Protein AF-A0A7J5XL20-F1 (afdb_monomer)

Secondary structure (DSSP, 8-state):
-HHHHHHHHHHHHHHHTSTT--HHHHHHHHHHHHHHHHHHHHTHHHHHHHHHHHHHHTT---S-----PPPPPPBTTB-------S-HHHHHHHHHHHHH-HHHHHHS-HHHHHHHHHHHHHHTTTTS-TTHHHHHHHHHHHSHHHHTT--SGGG-

Radius of gyration: 25.32 Å; Cα contacts (8 Å, |Δi|>4): 92; chains: 1; bounding box: 50×55×72 Å

Foldseek 3Di:
DVVVLCVLVVVLVVLVPDPPRDVVVSVVSVVVSVVVVVVVVVCPVVVLVVVLVVCVVVVHDSDDDPDDDDDQDDDDPDRPPPPDDPDPVVVLVVLCCCQPWLVNLQPPDLVSNLVSQVVVCVVVVVPDDPCRSVVSVVCCVVCVVVSVVDHGPVRD

Solvent-accessible surface area (backbone atoms only — not comparable to full-atom values): 9362 Å² total; per-residue (Å²): 118,74,59,66,59,52,50,41,50,46,54,30,50,57,44,65,69,41,97,82,49,56,64,70,61,34,50,54,37,46,53,50,35,50,53,55,51,53,52,51,60,71,42,43,66,57,55,51,50,54,49,45,53,51,36,48,73,71,71,45,84,81,62,82,80,81,76,77,91,81,82,86,77,86,58,86,97,42,83,77,73,80,87,73,69,85,51,69,65,60,49,51,51,51,56,49,46,64,45,61,19,40,68,44,59,72,69,50,51,71,69,59,44,36,51,40,33,48,54,49,28,74,75,36,60,91,82,41,63,91,60,47,38,61,50,51,55,51,48,45,67,78,38,45,83,59,43,72,75,39,91,42,65,90,68,110

Structure (mmCIF, N/CA/C/O backbone):
data_AF-A0A7J5XL20-F1
#
_entry.id   AF-A0A7J5XL20-F1
#
loop_
_atom_site.group_PDB
_atom_site.id
_atom_site.type_symbol
_atom_site.label_atom_id
_atom_site.label_alt_id
_atom_site.label_comp_id
_atom_site.label_asym_id
_atom_site.label_entity_id
_atom_site.label_seq_id
_atom_site.pdbx_PDB_ins_code
_atom_site.Cartn_x
_atom_site.Cartn_y
_atom_site.Cartn_z
_atom_site.occupancy
_atom_site.B_iso_or_equiv
_atom_site.auth_seq_id
_atom_site.auth_comp_id
_atom_site.auth_asym_id
_atom_site.auth_atom_id
_atom_site.pdbx_PDB_model_num
ATOM 1 N N . MET A 1 1 ? -1.394 -24.141 13.214 1.00 50.34 1 MET A N 1
ATOM 2 C CA . MET A 1 1 ? -1.003 -22.713 13.299 1.00 50.34 1 MET A CA 1
ATOM 3 C C . MET A 1 1 ? -2.186 -21.788 13.036 1.00 50.34 1 MET A C 1
ATOM 5 O O . MET A 1 1 ? -2.448 -20.946 13.879 1.00 50.34 1 MET A O 1
ATOM 9 N N . GLN A 1 2 ? -2.944 -21.987 11.951 1.00 54.06 2 GLN A N 1
ATOM 10 C CA . GLN A 1 2 ? -4.135 -21.185 11.619 1.00 54.06 2 GLN A CA 1
ATOM 11 C C . GLN A 1 2 ? -5.209 -21.158 12.732 1.00 54.06 2 GLN A C 1
ATOM 13 O O . GLN A 1 2 ? -5.858 -20.139 12.939 1.00 54.06 2 GLN A O 1
ATOM 18 N N . THR A 1 3 ? -5.343 -22.246 13.497 1.00 67.00 3 THR A N 1
ATOM 19 C CA . THR A 1 3 ? -6.356 -22.411 14.554 1.00 67.00 3 THR A CA 1
ATOM 20 C C . THR A 1 3 ? -6.221 -21.413 15.706 1.00 67.00 3 THR A C 1
ATOM 22 O O . THR A 1 3 ? -7.209 -20.793 16.070 1.00 67.00 3 THR A O 1
ATOM 25 N N . LYS A 1 4 ? -5.008 -21.157 16.215 1.00 68.12 4 LYS A N 1
ATOM 26 C CA . LYS A 1 4 ? -4.804 -20.300 17.402 1.00 68.12 4 LYS A CA 1
ATOM 27 C C . LYS A 1 4 ? -5.182 -18.829 17.181 1.00 68.12 4 LYS A C 1
ATOM 29 O O . LYS A 1 4 ? -5.673 -18.175 18.094 1.00 68.12 4 LYS A O 1
ATOM 34 N N . ILE A 1 5 ? -4.947 -18.310 15.974 1.00 76.62 5 ILE A N 1
ATOM 35 C CA . ILE A 1 5 ? -5.285 -16.924 15.605 1.00 76.62 5 ILE A CA 1
ATOM 36 C C . ILE A 1 5 ? -6.794 -16.777 15.417 1.00 76.62 5 ILE A C 1
ATOM 38 O O . ILE A 1 5 ? -7.402 -15.824 15.896 1.00 76.62 5 ILE A O 1
ATOM 42 N N . LEU A 1 6 ? -7.399 -17.741 14.721 1.00 82.19 6 LEU A N 1
ATOM 43 C CA . LEU A 1 6 ? -8.842 -17.771 14.516 1.00 82.19 6 LEU A CA 1
ATOM 44 C C . LEU A 1 6 ? -9.583 -17.913 15.850 1.00 82.19 6 LEU A C 1
ATOM 46 O O . LEU A 1 6 ? -10.580 -17.234 16.056 1.00 82.19 6 LEU A O 1
ATOM 50 N N . GLU A 1 7 ? -9.073 -18.725 16.776 1.00 82.81 7 GLU A N 1
ATOM 51 C CA . GLU A 1 7 ? -9.651 -18.923 18.109 1.00 82.81 7 GLU A CA 1
ATOM 52 C C . GLU A 1 7 ? -9.653 -17.642 18.955 1.00 82.81 7 GLU A C 1
ATOM 54 O O . GLU A 1 7 ? -10.689 -17.297 19.527 1.00 82.81 7 GLU A O 1
ATOM 59 N N . SER A 1 8 ? -8.534 -16.907 19.016 1.00 83.25 8 SER A N 1
ATOM 60 C CA . SER A 1 8 ? -8.434 -15.694 19.843 1.00 83.25 8 SER A CA 1
ATOM 61 C C . SER A 1 8 ? -9.319 -14.556 19.325 1.00 83.25 8 SER A C 1
ATOM 63 O O . SER A 1 8 ? -10.020 -13.909 20.106 1.00 83.25 8 SER A O 1
ATOM 65 N N . ILE A 1 9 ? -9.360 -14.357 18.004 1.00 86.69 9 ILE A N 1
ATOM 66 C CA . ILE A 1 9 ? -10.230 -13.367 17.354 1.00 86.69 9 ILE A CA 1
ATOM 67 C C . ILE A 1 9 ? -11.702 -13.760 17.506 1.00 86.69 9 ILE A C 1
ATOM 69 O O . ILE A 1 9 ? -12.543 -12.915 17.816 1.00 86.69 9 ILE A O 1
ATOM 73 N N . ASN A 1 10 ? -12.026 -15.041 17.317 1.00 88.31 10 ASN A N 1
ATOM 74 C CA . ASN A 1 10 ? -13.395 -15.533 17.429 1.00 88.31 10 ASN A CA 1
ATOM 75 C C . ASN A 1 10 ? -13.935 -15.393 18.860 1.00 88.31 10 ASN A C 1
ATOM 77 O O . ASN A 1 10 ? -15.076 -14.979 19.037 1.00 88.31 10 ASN A O 1
ATOM 81 N N . CYS A 1 11 ? -13.112 -15.650 19.882 1.00 84.50 11 CYS A N 1
ATOM 82 C CA . CYS A 1 11 ? -13.498 -15.461 21.281 1.00 84.50 11 CYS A CA 1
ATOM 83 C C . CYS A 1 11 ? -13.866 -13.997 21.589 1.00 84.50 11 CYS A C 1
ATOM 85 O O . CYS A 1 11 ? -14.919 -13.733 22.172 1.00 84.50 11 CYS A O 1
ATOM 87 N N . ALA A 1 12 ? -13.053 -13.036 21.134 1.00 85.56 12 ALA A N 1
ATOM 88 C CA . ALA A 1 12 ? -13.362 -11.613 21.290 1.00 85.56 12 ALA A CA 1
ATOM 89 C C . ALA A 1 12 ? -14.621 -11.206 20.499 1.00 85.56 12 ALA A C 1
ATOM 91 O O . ALA A 1 12 ? -15.454 -10.446 20.993 1.00 85.56 12 ALA A O 1
ATOM 92 N N . SER A 1 13 ? -14.787 -11.748 19.289 1.00 88.81 13 SER A N 1
ATOM 93 C CA . SER A 1 13 ? -15.937 -11.479 18.421 1.00 88.81 13 SER A CA 1
ATOM 94 C C . SER A 1 13 ? -17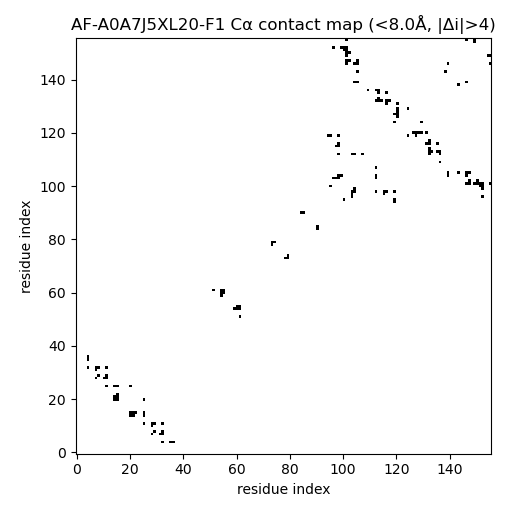.256 -11.969 19.024 1.00 88.81 13 SER A C 1
ATOM 96 O O . SER A 1 13 ? -18.223 -11.214 19.074 1.00 88.81 13 SER A O 1
ATOM 98 N N . GLN A 1 14 ? -17.290 -13.199 19.544 1.00 89.00 14 GLN A N 1
ATOM 99 C CA . GLN A 1 14 ? -18.477 -13.769 20.186 1.00 89.00 14 GLN A CA 1
ATOM 100 C C . GLN A 1 14 ? -18.901 -12.968 21.423 1.00 89.00 14 GLN A C 1
ATOM 102 O O . GLN A 1 14 ? -20.091 -12.742 21.628 1.00 89.00 14 GLN A O 1
ATOM 107 N N . LEU A 1 15 ? -17.938 -12.493 22.220 1.00 87.88 15 LEU A N 1
ATOM 108 C CA . LEU A 1 15 ? -18.225 -11.715 23.424 1.00 87.88 15 LEU A CA 1
ATOM 109 C C . LEU A 1 15 ? -18.756 -10.306 23.106 1.00 87.88 15 LEU A C 1
ATOM 111 O O . LEU A 1 15 ? -19.647 -9.820 23.795 1.00 87.88 15 LEU A O 1
ATOM 115 N N . LEU A 1 16 ? -18.268 -9.673 22.035 1.00 86.81 16 LEU A N 1
ATOM 116 C CA . LEU A 1 16 ? -18.780 -8.382 21.551 1.00 86.81 16 LEU A CA 1
ATOM 117 C C . LEU A 1 16 ? -20.179 -8.474 20.928 1.00 86.81 16 LEU A C 1
ATOM 119 O O . LEU A 1 16 ? -20.892 -7.476 20.876 1.00 86.81 16 LEU A O 1
ATOM 123 N N . GLN A 1 17 ? -20.566 -9.653 20.442 1.00 91.50 17 GLN A N 1
ATOM 124 C CA . GLN A 1 17 ? -21.880 -9.900 19.844 1.00 91.50 17 GLN A CA 1
ATOM 125 C C . GLN A 1 17 ? -22.955 -10.283 20.878 1.00 91.50 17 GLN A C 1
ATOM 127 O O . GLN A 1 17 ? -24.134 -10.369 20.529 1.00 91.50 17 GLN A O 1
ATOM 132 N N . ALA A 1 18 ? -22.579 -10.519 22.140 1.00 89.50 18 ALA A N 1
ATOM 133 C CA . ALA A 1 18 ? -23.521 -10.836 23.209 1.00 89.50 18 ALA A CA 1
ATOM 134 C C . ALA A 1 18 ? -24.412 -9.626 23.555 1.00 89.50 18 ALA A C 1
ATOM 136 O O . ALA A 1 18 ? -23.964 -8.480 23.545 1.00 89.50 18 ALA A O 1
ATOM 137 N N . LYS A 1 19 ? -25.687 -9.871 23.891 1.00 83.00 19 LYS A N 1
ATOM 138 C CA . LYS A 1 19 ? -26.641 -8.802 24.262 1.00 83.00 19 LYS A CA 1
ATOM 139 C C . LYS A 1 19 ? -26.267 -8.091 25.568 1.00 83.00 19 LYS A C 1
ATOM 141 O O . LYS A 1 19 ? -26.641 -6.939 25.759 1.00 83.00 19 LYS A O 1
ATOM 146 N N . ASP A 1 20 ? -25.549 -8.777 26.445 1.00 82.06 20 ASP A N 1
ATOM 147 C CA . ASP A 1 20 ? -25.084 -8.364 27.768 1.00 82.06 20 ASP A CA 1
ATOM 148 C C . ASP A 1 20 ? -23.549 -8.244 27.811 1.00 82.06 20 ASP A C 1
ATOM 150 O O . ASP A 1 20 ? -22.893 -8.661 28.765 1.00 82.06 20 ASP A O 1
ATOM 154 N N . ALA A 1 21 ? -22.960 -7.687 26.749 1.00 78.44 21 ALA A N 1
ATOM 155 C CA . ALA A 1 21 ? -21.514 -7.609 26.585 1.00 78.44 21 ALA A CA 1
ATOM 156 C C . ALA A 1 21 ? -20.814 -6.817 27.710 1.00 78.44 21 ALA A C 1
ATOM 158 O O . ALA A 1 21 ? -21.054 -5.626 27.925 1.00 78.44 21 ALA A O 1
ATOM 159 N N . ASP A 1 22 ? -19.866 -7.477 28.377 1.00 88.00 22 ASP A N 1
ATOM 160 C CA . ASP A 1 22 ? -18.937 -6.862 29.325 1.00 88.00 22 ASP A CA 1
ATOM 161 C C . ASP A 1 22 ? -17.788 -6.197 28.550 1.00 88.00 22 ASP A C 1
ATOM 163 O O . ASP A 1 22 ? -16.838 -6.850 28.107 1.00 88.00 22 ASP A O 1
ATOM 167 N N . ILE A 1 23 ? -17.890 -4.879 28.372 1.00 86.44 23 ILE A N 1
ATOM 168 C CA . ILE A 1 23 ? -16.953 -4.075 27.570 1.00 86.44 23 ILE A CA 1
ATOM 169 C C . ILE A 1 23 ? -15.516 -4.177 28.106 1.00 86.44 23 ILE A C 1
ATOM 171 O O . ILE A 1 23 ? -14.561 -4.176 27.326 1.00 86.44 23 ILE A O 1
ATOM 175 N N . LEU A 1 24 ? -15.338 -4.303 29.424 1.00 88.38 24 LEU A N 1
ATOM 176 C CA . LEU A 1 24 ? -14.010 -4.410 30.028 1.00 88.38 24 LEU A CA 1
ATOM 177 C C . LEU A 1 24 ? -13.368 -5.759 29.700 1.00 88.38 24 LEU A C 1
ATOM 179 O O . LEU A 1 24 ? -12.196 -5.804 29.326 1.00 88.38 24 LEU A O 1
ATOM 183 N N . LYS A 1 25 ? -14.139 -6.851 29.756 1.00 87.75 25 LYS A N 1
ATOM 184 C CA . LYS A 1 25 ? -13.668 -8.172 29.308 1.00 87.75 25 LYS A CA 1
ATOM 185 C C . LYS A 1 25 ? -13.438 -8.233 27.798 1.00 87.75 25 LYS A C 1
ATOM 187 O O . LYS A 1 25 ? -12.497 -8.882 27.354 1.00 87.75 25 LYS A O 1
ATOM 192 N N . ALA A 1 26 ? -14.248 -7.539 27.002 1.00 87.12 26 ALA A N 1
ATOM 193 C CA . ALA A 1 26 ? -14.034 -7.446 25.560 1.00 87.12 26 ALA A CA 1
ATOM 194 C C . ALA A 1 26 ? -12.708 -6.747 25.232 1.00 87.12 26 ALA A C 1
ATOM 196 O O . ALA A 1 26 ? -11.935 -7.226 24.405 1.00 87.12 26 ALA A O 1
ATOM 197 N N . SER A 1 27 ? -12.424 -5.643 25.925 1.00 88.12 27 SER A N 1
ATOM 198 C CA . SER A 1 27 ? -11.195 -4.868 25.758 1.00 88.12 27 SER A CA 1
ATOM 199 C C . SER A 1 27 ? -9.944 -5.689 26.084 1.00 88.12 27 SER A C 1
ATOM 201 O O . SER A 1 27 ? -8.992 -5.710 25.303 1.00 88.12 27 SER A O 1
ATOM 203 N N . THR A 1 28 ? -9.956 -6.449 27.185 1.00 92.00 28 THR A N 1
ATOM 204 C CA . THR A 1 28 ? -8.819 -7.313 27.544 1.00 92.00 28 THR A CA 1
ATOM 205 C C . THR A 1 28 ? -8.613 -8.449 26.541 1.00 92.00 28 THR A C 1
ATOM 207 O O . THR A 1 28 ? -7.474 -8.738 26.174 1.00 92.00 28 THR A O 1
ATOM 210 N N . LEU A 1 29 ? -9.691 -9.055 26.032 1.00 89.69 29 LEU A N 1
ATOM 211 C CA . LEU A 1 29 ? -9.610 -10.087 24.992 1.00 89.69 29 LEU A CA 1
ATOM 212 C C . LEU A 1 29 ? -9.075 -9.543 23.663 1.00 89.69 29 LEU A C 1
ATOM 214 O O . LEU A 1 29 ? -8.240 -10.194 23.036 1.00 89.69 29 LEU A O 1
ATOM 218 N N . LEU A 1 30 ? -9.494 -8.343 23.255 1.00 90.56 30 LEU A N 1
ATOM 219 C CA . LEU A 1 30 ? -8.961 -7.678 22.065 1.00 90.56 30 LEU A CA 1
ATOM 220 C C . LEU A 1 30 ? -7.474 -7.355 22.220 1.00 90.56 30 LEU A C 1
ATOM 222 O O . LEU A 1 30 ? -6.695 -7.615 21.305 1.00 90.56 30 LEU A O 1
ATOM 226 N N . GLN A 1 31 ? -7.062 -6.851 23.384 1.00 92.19 31 GLN A N 1
ATOM 227 C CA . GLN A 1 31 ? -5.656 -6.555 23.650 1.00 92.19 31 GLN A CA 1
ATOM 228 C C . GLN A 1 31 ? -4.792 -7.823 23.586 1.00 92.19 31 GLN A C 1
ATOM 230 O O . GLN A 1 31 ? -3.709 -7.808 23.003 1.00 92.19 31 GLN A O 1
ATOM 235 N N . ASN A 1 32 ? -5.295 -8.938 24.118 1.00 89.31 32 ASN A N 1
ATOM 236 C CA . ASN A 1 32 ? -4.625 -10.232 24.027 1.00 89.31 32 ASN A CA 1
ATOM 237 C C . ASN A 1 32 ? -4.549 -10.740 22.580 1.00 89.31 32 ASN A C 1
ATOM 239 O O . ASN A 1 32 ? -3.497 -11.216 22.156 1.00 89.31 32 ASN A O 1
ATOM 243 N N . ALA A 1 33 ? -5.626 -10.604 21.799 1.00 89.50 33 ALA A N 1
ATOM 244 C CA . ALA A 1 33 ? -5.633 -10.982 20.387 1.00 89.50 33 ALA A CA 1
ATOM 245 C C . ALA A 1 33 ? -4.614 -10.168 19.571 1.00 89.50 33 ALA A C 1
ATOM 247 O O . ALA A 1 33 ? -3.896 -10.734 18.747 1.00 89.50 33 ALA A O 1
ATOM 248 N N . ILE A 1 34 ? -4.493 -8.863 19.842 1.00 90.06 34 ILE A N 1
ATOM 249 C CA . ILE A 1 34 ? -3.492 -7.992 19.214 1.00 90.06 34 ILE A CA 1
ATOM 250 C C . ILE A 1 34 ? -2.076 -8.468 19.549 1.00 90.06 34 ILE A C 1
ATOM 252 O O . ILE A 1 34 ? -1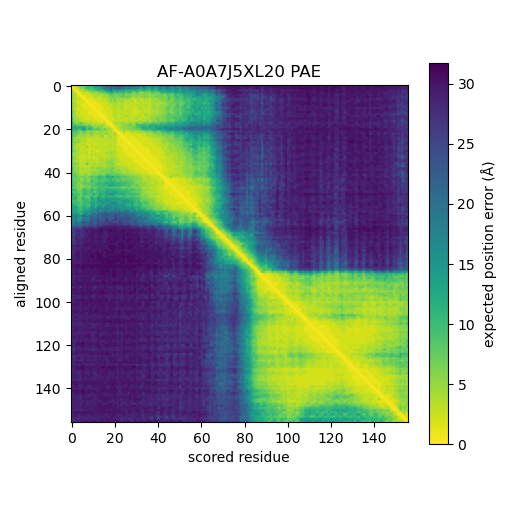.268 -8.634 18.637 1.00 90.06 34 ILE A O 1
ATOM 256 N N . SER A 1 35 ? -1.778 -8.739 20.822 1.00 90.25 35 SER A N 1
ATOM 257 C CA . SER A 1 35 ? -0.457 -9.231 21.237 1.00 90.25 35 SER A CA 1
ATOM 258 C C . SER A 1 35 ? -0.081 -10.539 20.531 1.00 90.25 35 SER A C 1
ATOM 260 O O . SER A 1 35 ? 1.016 -10.646 19.988 1.00 90.25 35 SER A O 1
ATOM 262 N N . VAL A 1 36 ? -1.016 -11.493 20.446 1.00 87.25 36 VAL A N 1
ATOM 263 C CA . VAL A 1 36 ? -0.810 -12.779 19.753 1.00 87.25 36 VAL A CA 1
ATOM 264 C C . VAL A 1 36 ? -0.557 -12.584 18.253 1.00 87.25 36 VAL A C 1
ATOM 266 O O . VAL A 1 36 ? 0.304 -13.247 17.675 1.00 87.25 36 VAL A O 1
ATOM 269 N N . LEU A 1 37 ? -1.282 -11.669 17.605 1.00 85.50 37 LEU A N 1
ATOM 270 C CA . LEU A 1 37 ? -1.097 -11.366 16.182 1.00 85.50 37 LEU A CA 1
ATOM 271 C C . LEU A 1 37 ? 0.256 -10.708 15.896 1.00 85.50 37 LEU A C 1
ATOM 273 O O . LEU A 1 37 ? 0.892 -11.027 14.891 1.00 85.50 37 LEU A O 1
ATOM 277 N N . VAL A 1 38 ? 0.694 -9.796 16.766 1.00 88.94 38 VAL A N 1
ATOM 278 C CA . VAL A 1 38 ? 1.992 -9.121 16.642 1.00 88.94 38 VAL A CA 1
ATOM 279 C C . VAL A 1 38 ? 3.136 -10.118 16.808 1.00 88.94 38 VAL A C 1
ATOM 281 O O . VAL A 1 38 ? 4.051 -10.128 15.985 1.00 88.94 38 VAL A O 1
ATOM 284 N N . GLU A 1 39 ? 3.060 -10.995 17.810 1.00 87.81 39 GLU A N 1
ATOM 285 C CA . GLU A 1 39 ? 4.053 -12.052 18.029 1.00 87.81 39 GLU A CA 1
ATOM 286 C C . GLU A 1 39 ? 4.133 -13.003 16.826 1.00 87.81 39 GLU A C 1
ATOM 288 O O . GLU A 1 39 ? 5.215 -13.249 16.292 1.00 87.81 39 GLU A O 1
ATOM 293 N N . TYR A 1 40 ? 2.981 -13.454 16.318 1.00 82.31 40 TYR A N 1
ATOM 294 C CA . TYR A 1 40 ? 2.932 -14.326 15.147 1.00 82.31 40 TYR A CA 1
ATOM 295 C C . TYR A 1 40 ? 3.506 -13.662 13.891 1.00 82.31 40 TYR A C 1
ATOM 297 O O . TYR A 1 40 ? 4.216 -14.298 13.112 1.00 82.31 40 TYR A O 1
ATOM 305 N N . ARG A 1 41 ? 3.231 -12.368 13.692 1.00 84.06 41 ARG A N 1
ATOM 306 C CA . ARG A 1 41 ? 3.797 -11.604 12.576 1.00 84.06 41 ARG A CA 1
ATOM 307 C C . ARG A 1 41 ? 5.320 -11.505 12.681 1.00 84.06 41 ARG A C 1
ATOM 309 O O . ARG A 1 41 ? 5.987 -11.583 11.654 1.00 84.06 41 ARG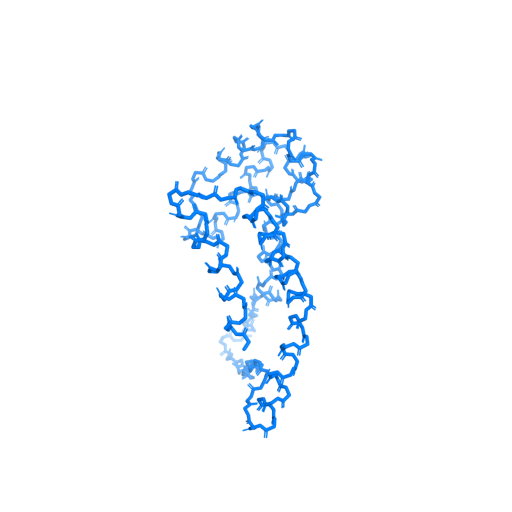 A O 1
ATOM 316 N N . GLY A 1 42 ? 5.863 -11.380 13.892 1.00 87.19 42 GLY A N 1
ATOM 317 C CA . GLY A 1 42 ? 7.309 -11.405 14.137 1.00 87.19 42 GLY A CA 1
ATOM 318 C C . GLY A 1 42 ? 7.959 -12.758 13.822 1.00 87.19 42 GLY A C 1
ATOM 319 O O . GLY A 1 42 ? 9.100 -12.803 13.377 1.00 87.19 42 GLY A O 1
ATOM 320 N N . GLN A 1 43 ? 7.215 -13.854 13.973 1.00 88.00 43 GLN A N 1
ATOM 321 C CA . GLN A 1 43 ? 7.669 -15.221 13.685 1.00 88.00 43 GLN A CA 1
ATOM 322 C C . GLN A 1 43 ? 7.434 -15.656 12.226 1.00 88.00 43 GLN A C 1
ATOM 324 O O . GLN A 1 43 ? 7.626 -16.825 11.883 1.00 88.00 43 GLN A O 1
ATOM 329 N N . PHE A 1 44 ? 7.018 -14.745 11.339 1.00 84.31 44 PHE A N 1
ATOM 330 C CA . PHE A 1 44 ? 6.695 -15.079 9.949 1.00 84.31 44 PHE A CA 1
ATOM 331 C C . PHE A 1 44 ? 7.892 -15.657 9.182 1.00 84.31 44 PHE A C 1
ATOM 333 O O . PHE A 1 44 ? 7.755 -16.673 8.497 1.00 84.31 44 PHE A O 1
ATOM 340 N N . ASP A 1 45 ? 9.072 -15.050 9.316 1.00 85.75 45 ASP A N 1
ATOM 341 C CA . ASP A 1 45 ? 10.278 -15.510 8.618 1.00 85.75 45 ASP A CA 1
ATOM 342 C C . ASP A 1 45 ? 10.759 -16.873 9.136 1.00 85.75 45 ASP A C 1
ATOM 344 O O . ASP A 1 45 ? 11.210 -17.723 8.363 1.00 85.75 45 ASP A O 1
ATOM 348 N N . GLU A 1 46 ? 10.583 -17.133 10.432 1.00 88.19 46 GLU A N 1
ATOM 349 C CA . GLU A 1 46 ? 10.843 -18.439 11.037 1.00 88.19 46 GLU A CA 1
ATOM 350 C C . GLU A 1 46 ? 9.876 -19.504 10.490 1.00 88.19 46 GLU A C 1
ATOM 352 O O . GLU A 1 46 ? 10.304 -20.562 10.032 1.00 88.19 46 GLU A O 1
ATOM 357 N N . ALA A 1 47 ? 8.578 -19.202 10.411 1.00 83.81 47 ALA A N 1
ATOM 358 C CA . ALA A 1 47 ? 7.592 -20.107 9.821 1.00 83.81 47 ALA A CA 1
ATOM 359 C C . ALA A 1 47 ? 7.855 -20.369 8.323 1.00 83.81 47 ALA A C 1
ATOM 361 O O . ALA A 1 47 ? 7.740 -21.507 7.848 1.00 83.81 47 ALA A O 1
ATOM 362 N N . LYS A 1 48 ? 8.250 -19.334 7.571 1.00 85.94 48 LYS A N 1
ATOM 363 C CA . LYS A 1 48 ? 8.626 -19.440 6.155 1.00 85.94 48 LYS A CA 1
ATOM 364 C C . LYS A 1 48 ? 9.863 -20.317 5.983 1.00 85.94 48 LYS A C 1
ATOM 366 O O . LYS A 1 48 ? 9.846 -21.232 5.162 1.00 85.94 48 LYS A O 1
ATOM 371 N N . SER A 1 49 ? 10.915 -20.076 6.762 1.00 86.69 49 SER A N 1
ATOM 372 C CA . SER A 1 49 ? 12.146 -20.872 6.706 1.00 86.69 49 SER A CA 1
ATOM 373 C C . SER A 1 49 ? 11.912 -22.334 7.103 1.00 86.69 49 SER A C 1
ATOM 375 O O . SER A 1 49 ? 12.392 -23.224 6.402 1.00 86.69 49 SER A O 1
ATOM 377 N N . ALA A 1 50 ? 11.095 -22.609 8.125 1.00 86.25 50 ALA A N 1
ATOM 378 C CA . ALA A 1 50 ? 10.710 -23.968 8.508 1.00 86.25 50 ALA A CA 1
ATOM 379 C C . ALA A 1 50 ? 9.948 -24.693 7.385 1.00 86.25 50 ALA A C 1
ATOM 381 O O . ALA A 1 50 ? 10.221 -25.858 7.088 1.00 86.25 50 ALA A O 1
ATOM 382 N N . THR A 1 51 ? 9.034 -23.991 6.711 1.00 82.75 51 THR A N 1
ATOM 383 C CA . THR A 1 51 ? 8.282 -24.533 5.569 1.00 82.75 51 THR A CA 1
ATOM 384 C C . THR A 1 51 ? 9.199 -24.811 4.376 1.00 82.75 51 THR A C 1
ATOM 386 O O . THR A 1 51 ? 9.089 -25.866 3.753 1.00 82.75 51 THR A O 1
ATOM 389 N N . LEU A 1 52 ? 10.149 -23.916 4.083 1.00 84.44 52 LEU A N 1
ATOM 390 C CA . LEU A 1 52 ? 11.150 -24.111 3.028 1.00 84.44 52 LEU A CA 1
ATOM 391 C C . LEU A 1 52 ? 12.099 -25.272 3.349 1.00 84.44 52 LEU A C 1
ATOM 393 O O . LEU A 1 52 ? 12.401 -26.074 2.467 1.00 84.44 52 LEU A O 1
ATOM 397 N N . ALA A 1 53 ? 12.536 -25.416 4.600 1.00 86.12 53 ALA A N 1
ATOM 398 C CA . ALA A 1 53 ? 13.357 -26.545 5.030 1.00 86.12 53 ALA A CA 1
ATOM 399 C C . ALA A 1 53 ? 12.608 -27.876 4.867 1.00 86.12 53 ALA A C 1
ATOM 401 O O . ALA A 1 53 ? 13.170 -28.858 4.382 1.00 86.12 53 ALA A O 1
ATOM 402 N N . LEU A 1 54 ? 11.317 -27.898 5.205 1.00 87.62 54 LEU A N 1
ATOM 403 C CA . LEU A 1 54 ? 10.461 -29.071 5.060 1.00 87.62 54 LEU A CA 1
ATOM 404 C C . LEU A 1 54 ? 10.176 -29.406 3.586 1.00 87.62 54 LEU A C 1
ATOM 406 O O . LEU A 1 54 ? 10.282 -30.566 3.196 1.00 87.62 54 LEU A O 1
ATOM 410 N N . ALA A 1 55 ? 9.914 -28.401 2.749 1.00 84.56 55 ALA A N 1
ATOM 411 C CA . ALA A 1 55 ? 9.751 -28.570 1.306 1.00 84.56 55 ALA A CA 1
ATOM 412 C C . ALA A 1 55 ? 11.043 -29.076 0.640 1.00 84.56 55 ALA A C 1
ATOM 414 O O . ALA A 1 55 ? 10.990 -29.978 -0.193 1.00 84.56 55 ALA A O 1
ATOM 415 N N . THR A 1 56 ? 12.204 -28.576 1.077 1.00 83.75 56 THR A N 1
ATOM 416 C CA . THR A 1 56 ? 13.518 -29.063 0.625 1.00 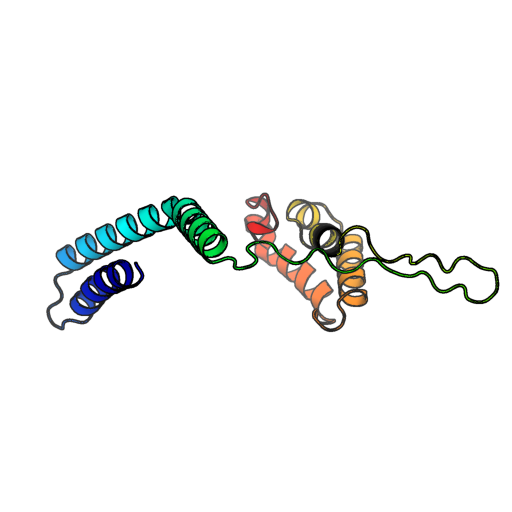83.75 56 THR A CA 1
ATOM 417 C C . THR A 1 56 ? 13.736 -30.517 1.049 1.00 83.75 56 THR A C 1
ATOM 419 O O . THR A 1 56 ? 14.165 -31.339 0.243 1.00 83.75 56 THR A O 1
ATOM 422 N N . LYS A 1 57 ? 13.377 -30.874 2.292 1.00 88.69 57 LYS A N 1
ATOM 423 C CA . LYS A 1 57 ? 13.434 -32.259 2.791 1.00 88.69 57 LYS A CA 1
ATOM 424 C C . LYS A 1 57 ? 12.545 -33.212 1.986 1.00 88.69 57 LYS A C 1
ATOM 42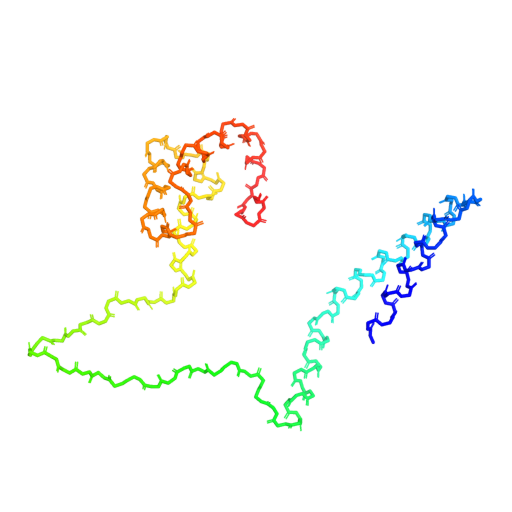6 O O . LYS A 1 57 ? 12.871 -34.388 1.867 1.00 88.69 57 LYS A O 1
ATOM 431 N N . TRP A 1 58 ? 11.430 -32.724 1.450 1.00 88.06 58 TRP A N 1
ATOM 432 C CA . TRP A 1 58 ? 10.514 -33.499 0.608 1.00 88.06 58 TRP A CA 1
ATOM 433 C C . TRP A 1 58 ? 10.865 -33.466 -0.886 1.00 88.06 58 TRP A C 1
ATOM 435 O O . TRP A 1 58 ? 10.139 -34.045 -1.688 1.00 88.06 58 TRP A O 1
ATOM 445 N N . GLY A 1 59 ? 11.984 -32.840 -1.265 1.00 82.38 59 GLY A N 1
ATOM 446 C CA . GLY A 1 59 ? 12.454 -32.792 -2.651 1.00 82.38 59 GLY A CA 1
ATOM 447 C C . GLY A 1 59 ? 11.672 -31.832 -3.550 1.00 82.38 59 GLY A C 1
ATOM 448 O O . GLY A 1 59 ? 11.819 -31.889 -4.768 1.00 82.38 59 GLY A O 1
ATOM 449 N N . SER A 1 60 ? 10.851 -30.949 -2.977 1.00 78.62 60 SER A N 1
ATOM 450 C CA . SER A 1 60 ? 10.151 -29.909 -3.731 1.00 78.62 60 SER A CA 1
ATOM 451 C C . SER A 1 60 ? 11.102 -28.774 -4.095 1.00 78.62 60 SER A C 1
ATOM 453 O O . SER A 1 60 ? 11.945 -28.367 -3.294 1.00 78.62 60 SER A O 1
ATOM 455 N N . GLN A 1 61 ? 10.930 -28.213 -5.290 1.00 70.50 61 GLN A N 1
ATOM 456 C CA . GLN A 1 61 ? 11.668 -27.032 -5.713 1.00 70.50 61 GLN A CA 1
ATOM 457 C C . GLN A 1 61 ? 11.249 -25.819 -4.870 1.00 70.50 61 GLN A C 1
ATOM 459 O O . GLN A 1 61 ? 10.116 -25.348 -4.936 1.00 70.50 61 GLN A O 1
ATOM 464 N N . THR A 1 62 ? 12.173 -25.332 -4.044 1.00 69.75 62 THR A N 1
ATOM 465 C CA . THR A 1 62 ? 11.954 -24.231 -3.090 1.00 69.75 62 THR A CA 1
ATOM 466 C C . THR A 1 62 ? 12.381 -22.866 -3.620 1.00 69.75 62 THR A C 1
ATOM 468 O O . THR A 1 62 ? 12.237 -21.857 -2.929 1.00 69.75 62 THR A O 1
ATOM 471 N N . GLN A 1 63 ? 12.890 -22.828 -4.851 1.00 72.88 63 GLN A N 1
ATOM 472 C CA . GLN A 1 63 ? 13.328 -21.625 -5.546 1.00 72.88 63 GLN A CA 1
ATOM 473 C C . GLN A 1 63 ? 12.585 -21.498 -6.873 1.00 72.88 63 GLN A C 1
ATOM 475 O O . GLN A 1 63 ? 12.411 -22.485 -7.588 1.00 72.88 63 GLN A O 1
ATOM 480 N N . PHE A 1 64 ? 12.170 -20.280 -7.216 1.00 62.31 64 PHE A N 1
ATOM 481 C CA . PHE A 1 64 ? 11.616 -19.991 -8.535 1.00 62.31 64 PHE A CA 1
ATOM 482 C C . PHE A 1 64 ? 12.618 -20.395 -9.625 1.00 62.31 64 PHE A C 1
ATOM 484 O O . PHE A 1 64 ? 13.816 -20.138 -9.493 1.00 62.31 64 PHE A O 1
ATOM 491 N N . GLU A 1 65 ? 12.140 -21.054 -10.684 1.00 65.69 65 GLU A N 1
ATOM 492 C CA . GLU A 1 65 ? 12.984 -21.400 -11.827 1.00 65.69 65 GLU A CA 1
ATOM 493 C C . GLU A 1 65 ? 13.616 -20.132 -12.404 1.00 65.69 65 GLU A C 1
ATOM 495 O O . GLU A 1 65 ? 12.929 -19.187 -12.792 1.00 65.69 65 GLU A O 1
ATOM 500 N N . THR A 1 66 ? 14.944 -20.112 -12.478 1.00 59.69 66 THR A N 1
ATOM 501 C CA . THR A 1 66 ? 15.665 -19.092 -13.233 1.00 59.69 66 THR A CA 1
ATOM 502 C C . THR A 1 66 ? 15.448 -19.406 -14.714 1.00 59.69 66 THR A C 1
ATOM 504 O O . THR A 1 66 ? 15.994 -20.368 -15.253 1.00 59.69 66 THR A O 1
ATOM 507 N N . THR A 1 67 ? 14.545 -18.664 -15.351 1.00 58.44 67 THR A N 1
ATOM 508 C CA . THR A 1 67 ? 13.994 -18.956 -16.680 1.00 58.44 67 THR A CA 1
ATOM 509 C C . THR A 1 67 ? 15.068 -19.189 -17.764 1.00 58.44 67 THR A C 1
ATOM 511 O O . THR A 1 67 ? 16.006 -18.412 -17.909 1.00 58.44 67 THR A O 1
ATOM 514 N N . ARG A 1 68 ? 14.874 -20.272 -18.540 1.00 53.75 68 ARG A N 1
ATOM 515 C CA . ARG A 1 68 ? 15.560 -20.772 -19.764 1.00 53.75 68 ARG A CA 1
ATOM 516 C C . ARG A 1 68 ? 16.655 -19.913 -20.438 1.00 53.75 68 ARG A C 1
ATOM 518 O O . ARG A 1 68 ? 16.422 -18.783 -20.855 1.00 53.75 68 ARG A O 1
ATOM 525 N N . ALA A 1 69 ? 17.772 -20.570 -20.784 1.00 56.41 69 ALA A N 1
ATOM 526 C CA . ALA A 1 69 ? 18.792 -20.056 -21.708 1.00 56.41 69 ALA A CA 1
ATOM 527 C C . ALA A 1 69 ? 18.212 -19.743 -23.105 1.00 56.41 69 ALA A C 1
ATOM 529 O O . ALA A 1 69 ? 17.577 -20.589 -23.745 1.00 56.41 69 ALA A O 1
ATOM 530 N N . ARG A 1 70 ? 18.441 -18.519 -23.591 1.00 59.62 70 ARG A N 1
ATOM 531 C CA . ARG A 1 70 ? 17.847 -17.984 -24.824 1.00 59.62 70 ARG A CA 1
ATOM 532 C C . ARG A 1 70 ? 18.746 -18.243 -26.038 1.00 59.62 70 ARG A C 1
ATOM 534 O O . ARG A 1 70 ? 19.938 -17.961 -26.003 1.00 59.62 70 ARG A O 1
ATOM 541 N N . LYS A 1 71 ? 18.168 -18.743 -27.136 1.00 58.78 71 LYS A N 1
ATOM 542 C CA . LYS A 1 71 ? 18.834 -18.818 -28.449 1.00 58.78 71 LYS A CA 1
ATOM 543 C C . LYS A 1 71 ? 18.548 -17.540 -29.237 1.00 58.78 71 LYS A C 1
ATOM 545 O O . LYS A 1 71 ? 17.388 -17.236 -29.503 1.00 58.78 71 LYS A O 1
ATOM 550 N N . VAL A 1 72 ? 19.600 -16.825 -29.629 1.00 55.06 72 VAL 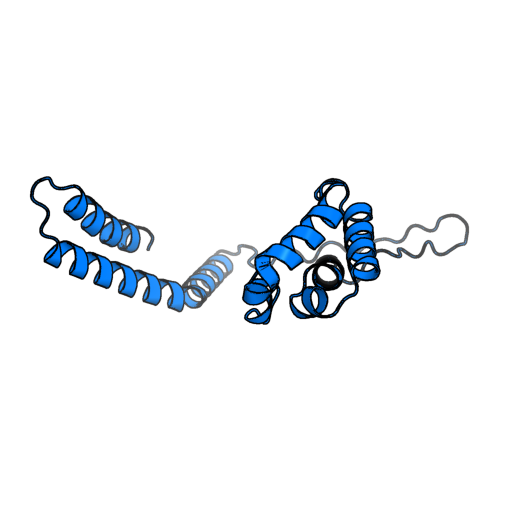A N 1
ATOM 551 C CA . VAL A 1 72 ? 19.526 -15.674 -30.541 1.00 55.06 72 VAL A CA 1
ATOM 552 C C . VAL A 1 72 ? 19.255 -16.186 -31.961 1.00 55.06 72 VAL A C 1
ATOM 554 O O . VAL A 1 72 ? 19.959 -17.073 -32.443 1.00 55.06 72 VAL A O 1
ATOM 557 N N . LYS A 1 73 ? 18.236 -15.647 -32.641 1.00 58.50 73 LYS A N 1
ATOM 558 C CA . LYS A 1 73 ? 18.016 -15.858 -34.081 1.00 58.50 73 LYS A CA 1
ATOM 559 C C . LYS A 1 73 ? 18.585 -14.656 -34.836 1.00 58.50 73 LYS A C 1
ATOM 561 O O . LYS A 1 73 ? 18.207 -13.529 -34.542 1.00 58.50 73 LYS A O 1
ATOM 566 N N . ARG A 1 74 ? 19.473 -14.902 -35.805 1.00 49.03 74 ARG A N 1
ATOM 567 C CA . ARG A 1 74 ? 19.971 -13.879 -36.739 1.00 49.03 74 ARG A CA 1
ATOM 568 C C . ARG A 1 74 ? 18.867 -13.583 -37.757 1.00 49.03 74 ARG A C 1
ATOM 570 O O . ARG A 1 74 ? 18.363 -14.521 -38.372 1.00 49.03 74 ARG A O 1
ATOM 577 N N . HIS A 1 75 ? 18.497 -12.320 -37.932 1.00 44.59 75 HIS A N 1
ATOM 578 C CA . HIS A 1 75 ? 17.659 -11.876 -39.045 1.00 44.59 75 HIS A CA 1
ATOM 579 C C . HIS A 1 75 ? 18.411 -10.769 -39.784 1.00 44.59 75 HIS A C 1
ATOM 581 O O . HIS A 1 75 ? 18.694 -9.742 -39.187 1.00 44.59 75 HIS A O 1
ATOM 587 N N . PHE A 1 76 ? 18.729 -11.019 -41.060 1.00 49.16 76 PHE A N 1
ATOM 588 C CA . PHE A 1 76 ? 19.283 -10.047 -42.015 1.00 49.16 76 PHE A CA 1
ATOM 589 C C . PHE A 1 76 ? 20.496 -9.246 -41.525 1.00 49.16 76 PHE A C 1
ATOM 591 O O . PHE A 1 76 ? 20.410 -8.034 -41.415 1.00 49.16 76 PHE A O 1
ATOM 598 N N . ASP A 1 77 ? 21.613 -9.939 -41.263 1.00 58.97 77 ASP A N 1
ATOM 599 C CA . ASP A 1 77 ? 22.968 -9.418 -40.968 1.00 58.97 77 ASP A CA 1
ATOM 600 C C . ASP A 1 77 ? 23.132 -8.348 -39.874 1.00 58.97 77 ASP A C 1
ATOM 602 O O . ASP A 1 77 ? 24.249 -8.087 -39.430 1.00 58.97 77 ASP A O 1
ATOM 606 N N . GLU A 1 78 ? 22.041 -7.834 -39.329 1.00 51.06 78 GLU A N 1
ATOM 607 C CA . GLU A 1 78 ? 22.001 -6.992 -38.158 1.00 51.06 78 GLU A CA 1
ATOM 608 C C . GLU A 1 78 ? 21.804 -7.879 -36.927 1.00 51.06 78 GLU A C 1
ATOM 610 O O . GLU A 1 78 ? 20.975 -8.800 -36.876 1.00 51.06 78 GLU A O 1
ATOM 615 N N . LEU A 1 79 ? 22.606 -7.614 -35.897 1.00 51.25 79 LEU A N 1
ATOM 616 C CA . LEU A 1 79 ? 22.273 -8.062 -34.556 1.00 51.25 79 LEU A CA 1
ATOM 617 C C . LEU A 1 79 ? 20.970 -7.350 -34.191 1.00 51.25 79 LEU A C 1
ATOM 619 O O . LEU A 1 79 ? 20.975 -6.156 -33.917 1.00 51.25 79 LEU A O 1
ATOM 623 N N . SER A 1 80 ? 19.849 -8.076 -34.205 1.00 47.84 80 SER A N 1
ATOM 624 C CA . SER A 1 80 ? 18.641 -7.624 -33.520 1.00 47.84 80 SER A CA 1
ATOM 625 C C . SER A 1 80 ? 18.991 -7.550 -32.039 1.00 47.84 80 SER A C 1
ATOM 627 O O . SER A 1 80 ? 18.886 -8.547 -31.322 1.00 47.84 80 SER A O 1
ATOM 629 N N . GLU A 1 81 ? 19.468 -6.395 -31.588 1.00 48.72 81 GLU A N 1
ATOM 630 C CA . GLU A 1 81 ? 19.635 -6.135 -30.172 1.00 48.72 81 GLU A CA 1
ATOM 631 C C . GLU A 1 81 ? 18.256 -6.240 -29.529 1.00 48.72 81 GLU A C 1
ATOM 633 O O . GLU A 1 81 ? 17.300 -5.561 -29.909 1.00 48.72 81 GLU A O 1
ATOM 638 N N . ASP A 1 82 ? 18.120 -7.166 -28.587 1.00 46.47 82 ASP A N 1
ATOM 639 C CA . ASP A 1 82 ? 16.920 -7.241 -27.775 1.00 46.47 82 ASP A CA 1
ATOM 640 C C . ASP A 1 82 ? 16.987 -6.107 -26.753 1.00 46.47 82 ASP A C 1
ATOM 642 O O . ASP A 1 82 ? 17.460 -6.279 -25.633 1.00 46.47 82 ASP A O 1
ATOM 646 N N . SER A 1 83 ? 16.567 -4.911 -27.160 1.00 53.12 83 SER A N 1
ATOM 647 C CA . SER A 1 83 ? 16.593 -3.704 -26.327 1.00 53.12 83 SER A CA 1
ATOM 648 C C . SER A 1 83 ? 15.496 -3.704 -25.253 1.00 53.12 83 SER A C 1
ATOM 650 O O . SER A 1 83 ? 14.868 -2.677 -25.001 1.00 53.12 83 SER A O 1
ATOM 652 N N . ARG A 1 84 ? 15.205 -4.849 -24.621 1.00 51.72 84 ARG A N 1
ATOM 653 C CA . ARG A 1 84 ? 14.166 -4.953 -23.591 1.00 51.72 84 ARG A CA 1
ATOM 654 C C . ARG A 1 84 ? 14.678 -5.583 -22.294 1.00 51.72 84 ARG A C 1
ATOM 656 O O . ARG A 1 84 ? 14.501 -6.767 -22.037 1.00 51.72 84 ARG A O 1
ATOM 663 N N . LEU A 1 85 ? 15.169 -4.659 -21.462 1.00 50.12 85 LEU A N 1
ATOM 664 C CA . LEU A 1 85 ? 15.017 -4.577 -20.004 1.00 50.12 85 LEU A CA 1
ATOM 665 C C . LEU A 1 85 ? 15.982 -5.422 -19.153 1.00 50.12 85 LEU A C 1
ATOM 667 O O . LEU A 1 85 ? 15.749 -6.587 -18.841 1.00 50.12 85 LEU A O 1
ATOM 671 N N . THR A 1 86 ? 17.006 -4.741 -18.636 1.00 61.41 86 THR A N 1
ATOM 672 C CA . THR A 1 86 ? 17.462 -4.908 -17.252 1.00 61.41 86 THR A CA 1
ATOM 673 C C . THR A 1 86 ? 16.256 -4.759 -16.322 1.00 61.41 86 THR A C 1
ATOM 675 O O . THR A 1 86 ? 15.743 -3.658 -16.187 1.00 61.41 86 THR A O 1
ATOM 678 N N . ASP A 1 87 ? 15.790 -5.871 -15.752 1.00 69.44 87 ASP A N 1
ATOM 679 C CA . ASP A 1 87 ? 14.761 -5.990 -14.707 1.00 69.44 87 ASP A CA 1
ATOM 680 C C . ASP A 1 87 ? 13.468 -5.147 -14.888 1.00 69.44 87 ASP A C 1
ATOM 682 O O . ASP A 1 87 ? 13.420 -3.929 -14.696 1.00 69.44 87 ASP A O 1
ATOM 686 N N . ALA A 1 88 ? 12.364 -5.814 -15.238 1.00 66.69 88 ALA A N 1
ATOM 687 C CA . ALA A 1 88 ? 11.060 -5.168 -15.416 1.00 66.69 88 ALA A CA 1
ATOM 688 C C . ALA A 1 88 ? 10.542 -4.505 -14.124 1.00 66.69 88 ALA A C 1
ATOM 690 O O . ALA A 1 88 ? 9.873 -3.472 -14.199 1.00 66.69 88 ALA A O 1
ATOM 691 N N . GLU A 1 89 ? 10.887 -5.057 -12.955 1.00 68.00 89 GLU A N 1
ATOM 692 C CA . GLU A 1 89 ? 10.533 -4.490 -11.651 1.00 68.00 89 GLU A CA 1
ATOM 693 C C . GLU A 1 89 ? 11.258 -3.160 -11.413 1.00 68.00 89 GLU A C 1
ATOM 695 O O . GLU A 1 89 ? 10.625 -2.157 -11.079 1.00 68.00 89 GLU A O 1
ATOM 700 N N . SER A 1 90 ? 12.564 -3.107 -11.684 1.00 71.25 90 SER A N 1
ATOM 701 C CA . SER A 1 90 ? 13.354 -1.874 -11.614 1.00 71.25 90 SER A CA 1
ATOM 702 C C . SER A 1 90 ? 12.834 -0.773 -12.543 1.00 71.25 90 SER A C 1
ATOM 704 O O . SER A 1 90 ? 12.776 0.389 -12.136 1.00 71.25 90 SER A O 1
ATOM 706 N N . ASN A 1 91 ? 12.397 -1.113 -13.761 1.00 71.56 91 ASN A N 1
ATOM 707 C CA . ASN A 1 91 ? 11.835 -0.127 -14.694 1.00 71.56 91 ASN A CA 1
ATOM 708 C C . ASN A 1 91 ? 10.464 0.387 -14.248 1.00 71.56 91 ASN A C 1
ATOM 710 O O . ASN A 1 91 ? 10.226 1.594 -14.277 1.00 71.56 91 ASN A O 1
ATOM 714 N N . PHE A 1 92 ? 9.582 -0.503 -13.783 1.00 75.19 92 PHE A N 1
ATOM 715 C CA . PHE A 1 92 ? 8.302 -0.096 -13.202 1.00 75.19 92 PHE A CA 1
ATOM 716 C C . PHE A 1 92 ? 8.523 0.831 -12.003 1.00 75.19 92 PHE A C 1
ATOM 718 O O . PHE A 1 92 ? 7.935 1.908 -11.924 1.00 75.19 92 PHE A O 1
ATOM 725 N N . ARG A 1 93 ? 9.448 0.462 -11.111 1.00 76.12 93 ARG A N 1
ATOM 726 C CA . ARG A 1 93 ? 9.808 1.258 -9.936 1.00 76.12 93 ARG A CA 1
ATOM 727 C C . ARG A 1 93 ? 10.357 2.632 -10.313 1.00 76.12 93 ARG A C 1
ATOM 729 O O . ARG A 1 93 ? 9.984 3.615 -9.681 1.00 76.12 93 ARG A O 1
ATOM 736 N N . GLY A 1 94 ? 11.215 2.710 -11.328 1.00 76.31 94 GLY A N 1
ATOM 737 C CA . GLY A 1 94 ? 11.749 3.973 -11.840 1.00 76.31 94 GLY A CA 1
ATOM 738 C C . GLY A 1 94 ? 10.647 4.894 -12.364 1.00 76.31 94 GLY A C 1
ATOM 739 O O . GLY A 1 94 ? 10.524 6.026 -11.900 1.00 76.31 94 GLY A O 1
ATOM 740 N N . ASN A 1 95 ? 9.796 4.373 -13.249 1.00 75.69 95 ASN A N 1
ATOM 741 C CA . ASN A 1 95 ? 8.715 5.138 -13.874 1.00 75.69 95 ASN A CA 1
ATOM 742 C C . ASN A 1 95 ? 7.667 5.614 -12.852 1.00 75.69 95 ASN A C 1
ATOM 744 O O . ASN A 1 95 ? 7.226 6.762 -12.888 1.00 75.69 95 ASN A O 1
ATOM 748 N N . VAL A 1 96 ? 7.295 4.758 -11.895 1.00 80.94 96 VAL A N 1
ATOM 749 C CA . VAL A 1 96 ? 6.348 5.113 -10.827 1.00 80.94 96 VAL A CA 1
ATOM 750 C C . VAL A 1 96 ? 6.952 6.130 -9.859 1.00 80.94 96 VAL A C 1
ATOM 752 O O . VAL A 1 96 ? 6.272 7.081 -9.476 1.00 80.94 96 VAL A O 1
ATOM 755 N N . ASN A 1 97 ? 8.227 5.986 -9.488 1.00 77.94 97 ASN A N 1
ATOM 756 C CA . ASN A 1 97 ? 8.897 6.950 -8.613 1.00 77.94 97 ASN A CA 1
ATOM 757 C C . ASN A 1 97 ? 9.070 8.322 -9.281 1.00 77.94 97 ASN A C 1
ATOM 759 O O . ASN A 1 97 ? 8.999 9.342 -8.598 1.00 77.94 97 ASN A O 1
ATOM 763 N N . GLU A 1 98 ? 9.262 8.376 -10.599 1.00 78.38 98 GLU A N 1
ATOM 764 C CA . GLU A 1 98 ? 9.304 9.650 -11.322 1.00 78.38 98 GLU A CA 1
ATOM 765 C C . GLU A 1 98 ? 7.955 10.386 -11.247 1.00 78.38 98 GLU A C 1
ATOM 767 O O . GLU A 1 98 ? 7.929 11.602 -11.091 1.00 78.38 98 GLU A O 1
ATOM 772 N N . ALA A 1 99 ? 6.828 9.670 -11.299 1.00 78.69 99 ALA A N 1
ATOM 773 C CA . ALA A 1 99 ? 5.507 10.298 -11.337 1.00 78.69 99 ALA A CA 1
ATOM 774 C C . ALA A 1 99 ? 4.856 10.509 -9.954 1.00 78.69 99 ALA A C 1
ATOM 776 O O . ALA A 1 99 ? 4.155 11.499 -9.758 1.00 78.69 99 ALA A O 1
ATOM 777 N N . ILE A 1 100 ? 5.046 9.594 -8.996 1.00 83.06 100 ILE A N 1
ATOM 778 C CA . ILE A 1 100 ? 4.201 9.502 -7.784 1.00 83.06 100 ILE A CA 1
ATOM 779 C C . ILE A 1 100 ? 4.996 9.734 -6.486 1.00 83.06 100 ILE A C 1
ATOM 781 O O . ILE A 1 100 ? 4.413 9.883 -5.418 1.00 83.06 100 ILE A O 1
ATOM 785 N N . HIS A 1 101 ? 6.328 9.826 -6.532 1.00 84.75 101 HIS A N 1
ATOM 786 C CA . HIS A 1 101 ? 7.123 9.988 -5.312 1.00 84.75 101 HIS A CA 1
ATOM 787 C C . HIS A 1 101 ? 6.790 11.292 -4.553 1.00 84.75 101 HIS A C 1
ATOM 789 O O . HIS A 1 101 ? 6.760 12.351 -5.183 1.00 84.75 101 HIS A O 1
ATOM 795 N N . PRO A 1 102 ? 6.619 11.272 -3.209 1.00 82.94 102 PRO A N 1
ATOM 796 C CA . PRO A 1 102 ? 6.225 12.450 -2.422 1.00 82.94 102 PRO A CA 1
ATOM 797 C C . PRO A 1 102 ? 7.093 13.691 -2.671 1.00 82.94 102 PRO A C 1
ATOM 799 O O . PRO A 1 102 ? 6.576 14.784 -2.895 1.00 82.94 102 PRO A O 1
ATOM 802 N N . ASN A 1 103 ? 8.419 13.521 -2.723 1.00 81.94 103 ASN A N 1
ATOM 803 C CA . ASN A 1 103 ? 9.330 14.626 -3.051 1.00 81.94 103 ASN A CA 1
ATOM 804 C C . ASN A 1 103 ? 9.096 15.176 -4.464 1.00 81.94 103 ASN A C 1
ATOM 806 O O . ASN A 1 103 ? 9.118 16.390 -4.654 1.00 81.94 103 ASN A O 1
ATOM 810 N N . THR A 1 104 ? 8.833 14.307 -5.441 1.00 81.75 104 THR A N 1
ATOM 811 C CA . THR A 1 104 ? 8.554 14.719 -6.818 1.00 81.75 104 THR A CA 1
ATOM 812 C C . THR A 1 104 ? 7.212 15.441 -6.903 1.00 81.75 104 THR A C 1
ATOM 814 O O . THR A 1 104 ? 7.138 16.507 -7.502 1.00 81.75 104 THR A O 1
ATOM 817 N N . LEU A 1 105 ? 6.178 14.954 -6.209 1.00 84.00 105 LEU A N 1
ATOM 818 C CA . LEU A 1 105 ? 4.871 15.614 -6.116 1.00 84.00 105 LEU A CA 1
ATOM 819 C C . LEU A 1 105 ? 4.957 17.018 -5.498 1.00 84.00 105 LEU A C 1
ATOM 821 O O . LEU A 1 105 ? 4.211 17.905 -5.903 1.00 84.00 105 LEU A O 1
ATOM 825 N N . LEU A 1 106 ? 5.851 17.240 -4.531 1.00 82.69 106 LEU A N 1
ATOM 826 C CA . LEU A 1 106 ? 5.989 18.530 -3.844 1.00 82.69 106 LEU A CA 1
ATOM 827 C C . LEU A 1 106 ? 6.879 19.533 -4.587 1.00 82.69 106 LEU A C 1
ATOM 829 O O . LEU A 1 106 ? 6.658 20.739 -4.464 1.00 82.69 106 LEU A O 1
ATOM 833 N N . GLN A 1 107 ? 7.891 19.053 -5.315 1.00 83.12 107 GLN A N 1
ATOM 834 C CA . GLN A 1 107 ? 8.911 19.898 -5.946 1.00 83.12 107 GLN A CA 1
ATOM 835 C C . GLN A 1 107 ? 8.702 20.099 -7.451 1.00 83.12 107 GLN A C 1
ATOM 837 O O . GLN A 1 107 ? 9.130 21.123 -7.987 1.00 83.12 107 GLN A O 1
ATOM 842 N N . ALA A 1 108 ? 8.066 19.152 -8.146 1.00 83.75 108 ALA A N 1
ATOM 843 C CA . ALA A 1 108 ? 7.877 19.238 -9.588 1.00 83.75 108 ALA A CA 1
ATOM 844 C C . ALA A 1 108 ? 6.855 20.317 -9.965 1.00 83.75 108 ALA A C 1
ATOM 846 O O . ALA A 1 108 ? 5.831 20.515 -9.302 1.00 83.75 108 ALA A O 1
ATOM 847 N N . LYS A 1 109 ? 7.116 20.996 -11.086 1.00 87.81 109 LYS A N 1
ATOM 848 C CA . LYS A 1 109 ? 6.151 21.918 -11.687 1.00 87.81 109 LYS A CA 1
ATOM 849 C C . LYS A 1 109 ? 5.002 21.125 -12.298 1.00 87.81 109 LYS A C 1
ATOM 851 O O . LYS A 1 109 ? 5.184 20.010 -12.775 1.00 87.81 109 LYS A O 1
ATOM 856 N N . ASP A 1 110 ? 3.835 21.752 -12.375 1.00 87.62 110 ASP A N 1
ATOM 857 C CA . ASP A 1 110 ? 2.608 21.135 -12.893 1.00 87.62 110 ASP A CA 1
ATOM 858 C C . ASP A 1 110 ? 2.791 20.546 -14.294 1.00 87.62 110 ASP A C 1
ATOM 860 O O . ASP A 1 110 ? 2.306 19.454 -14.566 1.00 87.62 110 ASP A O 1
ATOM 864 N N . LYS A 1 111 ? 3.537 21.240 -15.165 1.00 87.25 111 LYS A N 1
ATOM 865 C CA . LYS A 1 111 ? 3.838 20.772 -16.526 1.00 87.25 111 LYS A CA 1
ATOM 866 C C . LYS A 1 111 ? 4.699 19.508 -16.534 1.00 87.25 111 LYS A C 1
ATOM 868 O O . LYS A 1 111 ? 4.388 18.574 -17.266 1.00 87.25 111 LYS A O 1
ATOM 873 N N . ASP A 1 112 ? 5.740 19.478 -15.707 1.00 87.44 112 ASP A N 1
ATOM 874 C CA . ASP A 1 112 ? 6.688 18.362 -15.642 1.00 87.44 112 ASP A CA 1
ATOM 875 C C . ASP A 1 112 ? 6.007 17.122 -15.045 1.00 87.44 112 ASP A C 1
ATOM 877 O O . ASP A 1 112 ? 6.143 16.016 -15.565 1.00 87.44 112 ASP A O 1
ATOM 881 N N . LEU A 1 113 ? 5.184 17.325 -14.010 1.00 89.38 113 LEU A N 1
ATOM 882 C CA . LEU A 1 113 ? 4.408 16.265 -13.371 1.00 89.38 113 LEU A CA 1
ATOM 883 C C . LEU A 1 113 ? 3.323 15.700 -14.300 1.00 89.38 113 LEU A C 1
ATOM 885 O O . LEU A 1 113 ? 3.120 14.489 -14.361 1.00 89.38 113 LEU A O 1
ATOM 889 N N . HIS A 1 114 ? 2.658 16.567 -15.067 1.00 89.31 114 HIS A N 1
ATOM 890 C CA . HIS A 1 114 ? 1.690 16.146 -16.077 1.00 89.31 114 HIS A CA 1
ATOM 891 C C . HIS A 1 114 ? 2.354 15.301 -17.169 1.00 89.31 114 HIS A C 1
ATOM 893 O O . HIS A 1 114 ? 1.829 14.255 -17.544 1.00 89.31 114 HIS A O 1
ATOM 899 N N . GLN A 1 115 ? 3.535 15.713 -17.639 1.00 88.38 115 GLN A N 1
ATOM 900 C CA . GLN A 1 115 ? 4.274 14.975 -18.658 1.00 88.38 115 GLN A CA 1
ATOM 901 C C . GLN A 1 115 ? 4.782 13.621 -18.143 1.00 88.38 115 GLN A C 1
ATOM 903 O O . GLN A 1 115 ? 4.711 12.634 -18.872 1.00 88.38 115 GLN A O 1
ATOM 908 N N . ALA A 1 116 ? 5.250 13.542 -16.893 1.00 85.94 116 ALA A N 1
ATOM 909 C CA . ALA A 1 116 ? 5.652 12.277 -16.273 1.00 85.94 116 ALA A CA 1
ATOM 910 C C . ALA A 1 116 ? 4.463 11.306 -16.146 1.00 85.94 116 ALA A C 1
ATOM 912 O O . ALA A 1 116 ? 4.568 10.137 -16.518 1.00 85.94 116 ALA A O 1
ATOM 913 N N . ALA A 1 117 ? 3.299 11.804 -15.716 1.00 88.56 117 ALA A N 1
ATOM 914 C CA . ALA A 1 117 ? 2.063 11.024 -15.667 1.00 88.56 117 ALA A CA 1
ATOM 915 C C . ALA A 1 117 ? 1.612 10.550 -17.058 1.00 88.56 117 ALA A C 1
ATOM 917 O O . ALA A 1 117 ? 1.103 9.441 -17.202 1.00 88.56 117 ALA A O 1
ATOM 918 N N . GLN A 1 118 ? 1.829 11.362 -18.093 1.00 88.75 118 GLN A N 1
ATOM 919 C CA . GLN A 1 118 ? 1.484 11.011 -19.467 1.00 88.75 118 GLN A CA 1
ATOM 920 C C . GLN A 1 118 ? 2.390 9.908 -20.030 1.00 88.75 118 GLN A C 1
ATOM 922 O O . GLN A 1 118 ? 1.880 8.948 -20.605 1.00 88.75 118 GLN A O 1
ATOM 927 N N . ARG A 1 119 ? 3.702 9.965 -19.763 1.00 86.69 119 ARG A N 1
ATOM 928 C CA . ARG A 1 119 ? 4.637 8.872 -20.094 1.00 86.69 119 ARG A CA 1
ATOM 929 C C . ARG A 1 119 ? 4.265 7.564 -19.389 1.00 86.69 119 ARG A C 1
ATOM 931 O O . ARG A 1 119 ? 4.354 6.493 -19.984 1.00 86.69 119 ARG A O 1
ATOM 938 N N . LEU A 1 120 ? 3.801 7.648 -18.140 1.00 86.06 120 LEU A N 1
ATOM 939 C CA . LEU A 1 120 ? 3.319 6.490 -17.383 1.00 86.06 120 LEU A CA 1
ATOM 940 C C . LEU A 1 120 ? 2.100 5.842 -18.068 1.00 86.06 120 LEU A C 1
ATOM 942 O O . LEU A 1 120 ? 2.044 4.624 -18.203 1.00 86.06 120 LEU A O 1
ATOM 946 N N . ILE A 1 121 ? 1.151 6.646 -18.555 1.00 89.06 121 ILE A N 1
ATOM 947 C CA . ILE A 1 121 ? -0.035 6.157 -19.279 1.00 89.06 121 ILE A CA 1
ATOM 948 C C . ILE A 1 121 ? 0.345 5.546 -20.621 1.00 89.06 121 ILE A C 1
ATOM 950 O O . ILE A 1 121 ? -0.189 4.507 -20.982 1.00 89.06 121 ILE A O 1
ATOM 954 N N . GLU A 1 122 ? 1.263 6.157 -21.367 1.00 86.50 122 GLU A N 1
ATOM 955 C CA . GLU A 1 122 ? 1.733 5.593 -22.636 1.00 86.50 122 GLU A CA 1
ATOM 956 C C . GLU A 1 122 ? 2.333 4.198 -22.427 1.00 86.50 122 GLU A C 1
ATOM 958 O O . GLU A 1 122 ? 2.063 3.276 -23.202 1.00 86.50 122 GLU A O 1
ATOM 963 N N . HIS A 1 123 ? 3.075 4.020 -21.331 1.00 82.75 123 HIS A N 1
ATOM 964 C CA . HIS A 1 123 ? 3.719 2.754 -21.016 1.00 82.75 123 HIS A CA 1
ATOM 965 C C . HIS A 1 123 ? 2.767 1.708 -20.399 1.00 82.75 123 HIS A C 1
ATOM 967 O O . HIS A 1 123 ? 2.948 0.513 -20.649 1.00 82.75 123 HIS A O 1
ATOM 973 N N . TYR A 1 124 ? 1.741 2.145 -19.657 1.00 84.25 124 TYR A N 1
ATOM 974 C CA . TYR A 1 124 ? 0.759 1.308 -18.945 1.00 84.25 124 TYR A CA 1
ATOM 975 C C . TYR A 1 124 ? -0.690 1.634 -19.348 1.00 84.25 124 TYR A C 1
ATOM 977 O O . TYR A 1 124 ? -1.592 1.731 -18.517 1.00 84.25 124 TYR A O 1
ATOM 985 N N . SER A 1 125 ? -0.930 1.786 -20.652 1.00 84.38 125 SER A N 1
ATOM 986 C CA . SER A 1 125 ? -2.207 2.270 -21.214 1.00 84.38 125 SER A CA 1
ATOM 987 C C . SER A 1 125 ? -3.418 1.375 -20.946 1.00 84.38 125 SER A C 1
ATOM 989 O O . SER A 1 125 ? -4.557 1.809 -21.112 1.00 84.38 125 SER A O 1
ATOM 991 N N . ARG A 1 126 ? -3.189 0.122 -20.540 1.00 84.75 126 ARG A N 1
ATOM 992 C CA . ARG A 1 126 ? -4.244 -0.821 -20.140 1.00 84.75 126 ARG A CA 1
ATOM 993 C C . ARG A 1 126 ? -4.593 -0.739 -18.657 1.00 84.75 126 ARG A C 1
ATOM 995 O O . ARG A 1 126 ? -5.700 -1.120 -18.292 1.00 84.75 126 ARG A O 1
ATOM 1002 N N . ASP A 1 127 ? -3.670 -0.246 -17.837 1.00 85.69 127 ASP A N 1
ATOM 1003 C CA . ASP A 1 127 ? -3.762 -0.284 -16.376 1.00 85.69 127 ASP A CA 1
ATOM 1004 C C . ASP A 1 127 ? -4.047 1.103 -15.780 1.00 85.69 127 ASP A C 1
ATOM 1006 O O . ASP A 1 127 ? -4.573 1.211 -14.673 1.00 85.69 127 ASP A O 1
ATOM 1010 N N . ILE A 1 128 ? -3.733 2.177 -16.515 1.00 86.44 128 ILE A N 1
ATOM 1011 C CA . ILE A 1 128 ? -3.860 3.561 -16.051 1.00 86.44 128 ILE A CA 1
ATOM 1012 C C . ILE A 1 128 ? -4.827 4.333 -16.949 1.00 86.44 128 ILE A C 1
ATOM 1014 O O . ILE A 1 128 ? -4.666 4.404 -18.167 1.00 86.44 128 ILE A O 1
ATOM 1018 N N . ALA A 1 129 ? -5.838 4.949 -16.333 1.00 89.25 129 ALA A N 1
ATOM 1019 C CA . ALA A 1 129 ? -6.837 5.740 -17.040 1.00 89.25 129 ALA A CA 1
ATOM 1020 C C . ALA A 1 129 ? -6.239 7.026 -17.638 1.00 89.25 129 ALA A C 1
ATOM 1022 O O . ALA A 1 129 ? -5.421 7.698 -17.014 1.00 89.25 129 ALA A O 1
ATOM 1023 N N . ALA A 1 130 ? -6.738 7.450 -18.802 1.00 89.06 130 ALA A N 1
ATOM 1024 C CA . ALA A 1 130 ? -6.303 8.686 -19.464 1.00 89.06 130 ALA A CA 1
ATOM 1025 C C . ALA A 1 130 ? -6.532 9.963 -18.622 1.00 89.06 130 ALA A C 1
ATOM 1027 O O . ALA A 1 130 ? -5.886 10.983 -18.846 1.00 89.06 130 ALA A O 1
ATOM 1028 N N . SER A 1 131 ? -7.430 9.913 -17.631 1.00 90.75 131 SER A N 1
ATOM 1029 C CA . SER A 1 131 ? -7.686 11.004 -16.681 1.00 90.75 131 SER A CA 1
ATOM 1030 C C . SER A 1 131 ? -6.628 11.142 -15.580 1.00 90.75 131 SER A C 1
ATOM 1032 O O . SER A 1 131 ? -6.659 12.117 -14.825 1.00 90.75 131 SER A O 1
ATOM 1034 N N . PHE A 1 132 ? -5.701 10.188 -15.471 1.00 90.44 132 PHE A N 1
ATOM 1035 C CA . PHE A 1 132 ? -4.693 10.126 -14.414 1.00 90.44 132 PHE A CA 1
ATOM 1036 C C . PHE A 1 132 ? -3.853 11.407 -14.239 1.00 90.44 132 PHE A C 1
ATOM 1038 O O . PHE A 1 132 ? -3.678 11.819 -13.094 1.00 90.44 132 PHE A O 1
ATOM 1045 N N . PRO A 1 133 ? -3.402 12.130 -15.286 1.00 90.81 133 PRO A N 1
ATOM 1046 C CA . PRO A 1 133 ? -2.566 13.318 -15.101 1.00 90.81 133 PRO A CA 1
ATOM 1047 C C . PRO A 1 133 ? -3.323 14.458 -14.411 1.00 90.81 133 PRO A C 1
ATOM 1049 O O . PRO A 1 133 ? -2.765 15.178 -13.586 1.00 90.81 133 PRO A O 1
ATOM 1052 N N . GLY A 1 134 ? -4.615 14.610 -14.722 1.00 89.44 134 GLY A N 1
ATOM 1053 C CA . GLY A 1 134 ? -5.486 15.576 -14.053 1.00 89.44 134 GLY A CA 1
ATOM 1054 C C . GLY A 1 134 ? -5.770 15.170 -12.607 1.00 89.44 134 GLY A C 1
ATOM 1055 O O . GLY A 1 134 ? -5.653 15.993 -11.702 1.00 89.44 134 GLY A O 1
ATOM 1056 N N . GLN A 1 135 ? -6.063 13.886 -12.381 1.00 91.50 135 GLN A N 1
ATOM 1057 C CA . GLN A 1 135 ? -6.290 13.336 -11.042 1.00 91.50 135 GLN A CA 1
ATOM 1058 C C . GLN A 1 135 ? -5.059 13.487 -10.142 1.00 91.50 135 GLN A C 1
ATOM 1060 O O . GLN A 1 135 ? -5.210 13.851 -8.980 1.00 91.50 135 GLN A O 1
ATOM 1065 N N . LEU A 1 136 ? -3.853 13.282 -10.675 1.00 90.69 136 LEU A N 1
ATOM 1066 C CA . LEU A 1 136 ? -2.595 13.423 -9.941 1.00 90.69 136 LEU A CA 1
ATOM 1067 C C . LEU A 1 136 ? -2.358 14.869 -9.478 1.00 90.69 136 LEU A C 1
ATOM 1069 O O . LEU A 1 136 ? -1.956 15.106 -8.339 1.00 90.69 136 LEU A O 1
ATOM 1073 N N . LEU A 1 137 ? -2.667 15.851 -10.330 1.00 89.81 137 LEU A N 1
ATOM 1074 C CA . LEU A 1 137 ? -2.575 17.270 -9.975 1.00 89.81 137 LEU A CA 1
ATOM 1075 C C . LEU A 1 137 ? -3.616 17.666 -8.919 1.00 89.81 137 LEU A C 1
ATOM 1077 O O . LEU A 1 137 ? -3.291 18.395 -7.974 1.00 89.81 137 LEU A O 1
ATOM 1081 N N . SER A 1 138 ? -4.850 17.167 -9.044 1.00 89.69 138 SER A N 1
ATOM 1082 C CA . SER A 1 138 ? -5.898 17.365 -8.037 1.00 89.69 138 SER A CA 1
ATOM 1083 C C . SER A 1 138 ? -5.516 16.722 -6.705 1.00 89.69 138 SER A C 1
ATOM 1085 O O . SER A 1 138 ? -5.595 17.380 -5.672 1.00 89.69 138 SER A O 1
ATOM 1087 N N . PHE A 1 139 ? -5.014 15.485 -6.731 1.00 89.75 139 PHE A N 1
ATOM 1088 C CA . PHE A 1 139 ? -4.530 14.755 -5.562 1.00 89.75 139 PHE A CA 1
ATOM 1089 C C . PHE A 1 139 ? -3.427 15.530 -4.839 1.00 89.75 139 PHE A C 1
ATOM 1091 O O . PHE A 1 139 ? -3.561 15.831 -3.655 1.00 89.75 139 PHE A O 1
ATOM 1098 N N . ARG A 1 140 ? -2.386 15.964 -5.563 1.00 89.38 140 ARG A N 1
ATOM 1099 C CA . ARG A 1 140 ? -1.316 16.800 -5.001 1.00 89.38 140 ARG A CA 1
ATOM 1100 C C . ARG A 1 140 ? -1.869 18.051 -4.319 1.00 89.38 140 ARG A C 1
ATOM 1102 O O . ARG A 1 140 ? -1.402 18.426 -3.250 1.00 89.38 140 ARG A O 1
ATOM 1109 N N . THR A 1 141 ? -2.839 18.711 -4.945 1.00 87.88 141 THR A N 1
ATOM 1110 C CA . THR A 1 141 ? -3.393 19.972 -4.437 1.00 87.88 141 THR A CA 1
ATOM 1111 C C . THR A 1 141 ? -4.234 19.751 -3.180 1.00 87.88 141 THR A C 1
ATOM 1113 O O . THR A 1 141 ? -4.080 20.490 -2.213 1.00 87.88 141 THR A O 1
ATOM 1116 N N . CYS A 1 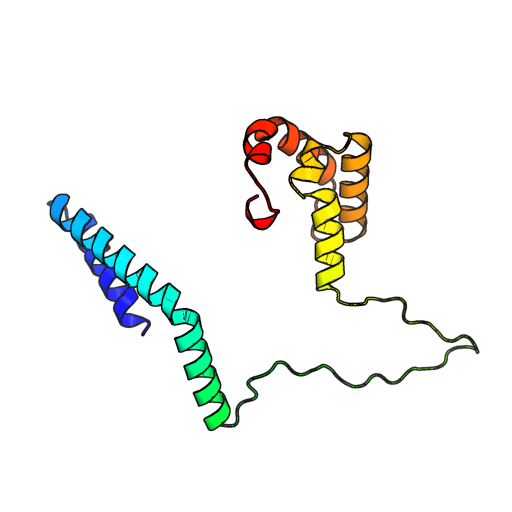142 ? -5.074 18.714 -3.157 1.00 88.44 142 CYS A N 1
ATOM 1117 C CA . CYS A 1 142 ? -5.942 18.400 -2.021 1.00 88.44 142 CYS A CA 1
ATOM 1118 C C . CYS A 1 142 ? -5.187 17.805 -0.825 1.00 88.44 142 CYS A C 1
ATOM 1120 O O . CYS A 1 142 ? -5.605 17.996 0.314 1.00 88.44 142 CYS A O 1
ATOM 1122 N N . PHE A 1 143 ? -4.082 17.098 -1.071 1.00 85.69 143 PHE A N 1
ATOM 1123 C CA . PHE A 1 143 ? -3.356 16.342 -0.047 1.00 85.69 143 PHE A CA 1
ATOM 1124 C C . PHE A 1 143 ? -1.950 16.882 0.231 1.00 85.69 143 PHE A C 1
ATOM 1126 O O . PHE A 1 143 ? -1.150 16.205 0.873 1.00 85.69 143 PHE A O 1
ATOM 1133 N N . ARG A 1 144 ? -1.639 18.112 -0.196 1.00 85.12 144 ARG A N 1
ATOM 1134 C CA . ARG A 1 144 ? -0.300 18.718 -0.088 1.00 85.12 144 ARG A CA 1
ATOM 1135 C C . ARG A 1 144 ? 0.307 18.611 1.315 1.00 85.12 144 ARG A C 1
ATOM 1137 O O . ARG A 1 144 ? 1.439 18.153 1.458 1.00 85.12 144 ARG A O 1
ATOM 1144 N N . ASP A 1 145 ? -0.464 18.971 2.339 1.00 84.88 145 ASP A N 1
ATOM 1145 C CA . ASP A 1 145 ? -0.017 18.970 3.740 1.00 84.88 145 ASP A CA 1
ATOM 1146 C C . ASP A 1 145 ? 0.203 17.554 4.300 1.00 84.88 145 ASP A C 1
ATOM 1148 O O . ASP A 1 145 ? 0.960 17.356 5.253 1.00 84.88 145 ASP A O 1
ATOM 1152 N N . GLN A 1 146 ? -0.473 16.557 3.723 1.00 83.81 146 GLN A N 1
ATOM 1153 C CA . GLN A 1 146 ? -0.337 15.151 4.101 1.00 83.81 146 GLN A CA 1
ATOM 1154 C C . GLN A 1 146 ? 0.865 14.524 3.394 1.00 83.81 146 GLN A C 1
ATOM 1156 O O . GLN A 1 146 ? 1.691 13.901 4.054 1.00 83.81 146 GLN A O 1
ATOM 1161 N N . ILE A 1 147 ? 1.028 14.790 2.093 1.00 83.69 147 ILE A N 1
ATOM 1162 C CA . ILE A 1 147 ? 2.165 14.338 1.277 1.00 83.69 147 ILE A CA 1
ATOM 1163 C C . ILE A 1 147 ? 3.492 14.845 1.860 1.00 83.69 147 ILE A C 1
ATOM 1165 O O . ILE A 1 147 ? 4.478 14.116 1.857 1.00 83.69 147 ILE A O 1
ATOM 1169 N N . GLN A 1 148 ? 3.517 16.048 2.445 1.00 82.38 148 GLN A N 1
ATOM 1170 C CA . GLN A 1 148 ? 4.703 16.599 3.117 1.00 82.38 148 GLN A CA 1
ATOM 1171 C C . GLN A 1 148 ? 5.212 15.746 4.292 1.00 82.38 148 GLN A C 1
ATOM 1173 O O . GLN A 1 148 ? 6.387 15.830 4.650 1.00 82.38 148 GLN A O 1
ATOM 1178 N N . LYS A 1 149 ? 4.349 14.927 4.902 1.00 83.94 149 LYS A N 1
ATOM 1179 C CA . LYS A 1 149 ? 4.709 14.051 6.027 1.00 83.94 149 LYS A CA 1
ATOM 1180 C C . LYS A 1 149 ? 5.232 12.687 5.567 1.00 83.94 149 LYS A C 1
ATOM 1182 O O . LYS A 1 149 ? 5.792 11.960 6.387 1.00 83.94 149 LYS A O 1
ATOM 1187 N N . LEU A 1 150 ? 5.059 12.346 4.290 1.00 80.06 150 LEU A N 1
ATOM 1188 C CA . LEU A 1 150 ? 5.413 11.049 3.719 1.00 80.06 150 LEU A CA 1
ATOM 1189 C C . LEU A 1 150 ? 6.855 11.062 3.211 1.00 80.06 150 LEU A C 1
ATOM 1191 O O . LEU A 1 150 ? 7.308 12.041 2.617 1.00 80.06 150 LEU A O 1
ATOM 1195 N N . LYS A 1 151 ? 7.588 9.969 3.443 1.00 72.31 151 LYS A N 1
ATOM 1196 C CA . LYS A 1 151 ? 8.998 9.843 3.033 1.00 72.31 151 LYS A CA 1
ATOM 1197 C C . LYS A 1 151 ? 9.188 8.883 1.865 1.00 72.31 151 LYS A C 1
ATOM 1199 O O . LYS A 1 151 ? 10.225 8.939 1.210 1.00 72.31 151 LYS A O 1
ATOM 1204 N N . SER A 1 152 ? 8.208 8.022 1.609 1.00 72.12 152 SER A N 1
ATOM 1205 C CA . SER A 1 152 ? 8.258 6.980 0.589 1.00 72.12 152 SER A CA 1
ATOM 1206 C C . SER A 1 152 ? 6.930 6.855 -0.153 1.00 72.12 152 SER A C 1
ATOM 1208 O O . SER A 1 152 ? 5.875 7.192 0.377 1.00 72.12 152 SER A O 1
ATOM 1210 N N . VAL A 1 153 ? 6.977 6.292 -1.364 1.00 66.25 153 VAL A N 1
ATOM 1211 C CA . VAL A 1 153 ? 5.779 5.854 -2.107 1.00 66.25 153 VAL A CA 1
ATOM 1212 C C . VAL A 1 153 ? 5.020 4.751 -1.364 1.00 66.25 153 VAL A C 1
ATOM 1214 O O . VAL A 1 153 ? 3.824 4.613 -1.549 1.00 66.25 153 VAL A O 1
ATOM 1217 N N . ALA A 1 154 ? 5.689 3.993 -0.491 1.00 68.12 154 ALA A N 1
ATOM 1218 C CA . ALA A 1 154 ? 5.029 2.997 0.357 1.00 68.12 154 ALA A CA 1
ATOM 1219 C C . ALA A 1 154 ? 4.153 3.616 1.464 1.00 68.12 154 ALA A C 1
ATOM 1221 O O . ALA A 1 154 ? 3.355 2.903 2.065 1.00 68.12 154 ALA A O 1
ATOM 1222 N N . ASP A 1 155 ? 4.335 4.913 1.741 1.00 61.81 155 ASP A N 1
ATOM 1223 C CA . ASP A 1 155 ? 3.571 5.648 2.750 1.00 61.81 155 ASP A CA 1
ATOM 1224 C C . ASP A 1 155 ? 2.381 6.423 2.133 1.00 61.81 155 ASP A C 1
ATOM 1226 O O . ASP A 1 155 ? 1.609 7.026 2.879 1.00 61.81 155 ASP A O 1
ATOM 1230 N N . LEU A 1 156 ? 2.269 6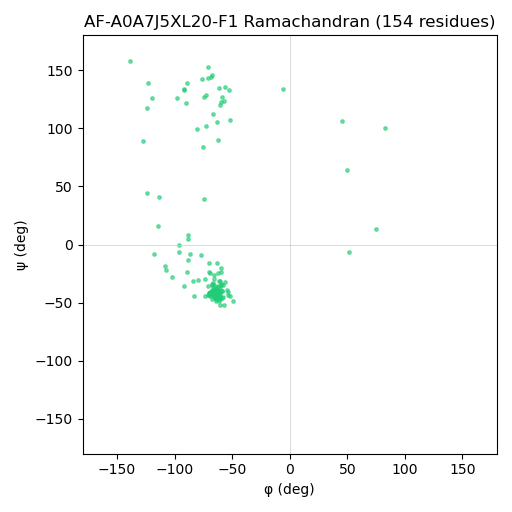.443 0.793 1.00 60.00 156 LEU A N 1
ATOM 1231 C CA . LEU A 1 156 ? 1.144 7.005 0.025 1.00 60.00 156 LEU A CA 1
ATOM 1232 C C . LEU A 1 156 ? -0.042 6.036 -0.007 1.00 60.00 156 LEU A C 1
ATOM 1234 O O . LEU A 1 156 ? -1.181 6.542 0.105 1.00 60.00 156 LEU A O 1
#

Organism: Dissostichus mawsoni (NCBI:txid36200)

pLDDT: m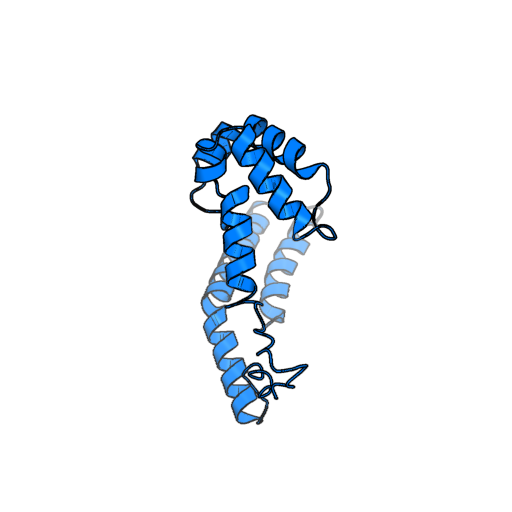ean 78.96, std 12.65, range [44.59, 92.19]

Sequence (156 aa):
MQTKILESINCASQLLQAKDADILKASTLLQNAISVLVEYRGQFDEAKSATLALATKWGSQTQFETTRARKVKRHFDELSEDSRLTDAESNFRGNVNEAIHPNTLLQAKDKDLHQAAQRLIEHYSRDIAASFPGQLLSFRTCFRDQIQKLKSVADL

Mean predicted aligned error: 18.83 Å